Protein AF-A0A9D8S7Y5-F1 (afdb_monomer_lite)

Sequence (156 aa):
MKKFIYFLISLLLICSFSACNSPKDKVLVSLGEYNDYVFYSEGGFQDYTDYAKYYYTSVSIEENEYLKKIQESDFAEIDKHLNDFENWIKIFKDKDDSLELVVKYDFNRNIIDVEDYIYIRSEEHTWDDGFTSLVSYDIYFFDTQTLTLYYFHNNI

Radius of gyration: 20.3 Å; chains: 1; bounding box: 66×36×49 Å

Foldseek 3Di:
DVVVVVVVVVVVVVVVPPDPPPPPDPQCVLFPDFPDKDKFKDDDDFWIKIKMKTAHPDGPPPPRPAWDQDDPVCVVVVCQVVVVNVVVLVVVCVVPCPGPCNVVPDDDPVLDDRRKIKGKDWDWDADPVRDIDTAWMWIWIQRPVRRMTIIITGHD

pLDDT: mean 90.46, std 13.82, range [45.78, 98.75]

Structure (mmCIF, N/CA/C/O backbone):
data_AF-A0A9D8S7Y5-F1
#
_entry.id   AF-A0A9D8S7Y5-F1
#
loop_
_atom_site.group_PDB
_atom_site.id
_atom_site.type_symbol
_atom_site.label_atom_id
_atom_site.label_alt_id
_atom_site.label_comp_id
_atom_site.label_asym_id
_atom_site.label_entity_id
_atom_site.label_seq_id
_atom_site.pdbx_PDB_ins_code
_atom_site.Cartn_x
_atom_site.Cartn_y
_atom_site.Cartn_z
_atom_site.occupancy
_atom_site.B_iso_or_equiv
_atom_site.auth_seq_id
_atom_site.auth_comp_id
_atom_site.auth_asym_id
_atom_site.auth_atom_id
_atom_site.pdbx_PDB_model_num
ATOM 1 N N . MET A 1 1 ? 51.093 -1.300 29.707 1.00 57.22 1 MET A N 1
ATOM 2 C CA . MET A 1 1 ? 50.650 -0.657 28.447 1.00 57.22 1 MET A CA 1
ATOM 3 C C . MET A 1 1 ? 49.822 -1.582 27.557 1.00 57.22 1 MET A C 1
ATOM 5 O O . MET A 1 1 ? 48.654 -1.285 27.376 1.00 57.22 1 MET A O 1
ATOM 9 N N . LYS A 1 2 ? 50.338 -2.728 27.076 1.00 53.62 2 LYS A N 1
ATOM 10 C CA . LYS A 1 2 ? 49.578 -3.646 26.189 1.00 53.62 2 LYS A CA 1
ATOM 11 C C . LYS A 1 2 ? 48.220 -4.107 26.755 1.00 53.62 2 LYS A C 1
ATOM 13 O O . LYS A 1 2 ? 47.225 -4.061 26.051 1.00 53.62 2 LYS A O 1
ATOM 18 N N . LYS A 1 3 ? 48.147 -4.441 28.052 1.00 57.16 3 LYS A N 1
ATOM 19 C CA . LYS A 1 3 ? 46.891 -4.835 28.733 1.00 57.16 3 LYS A CA 1
ATOM 20 C C . LYS A 1 3 ? 45.815 -3.734 28.755 1.00 57.16 3 LYS A C 1
ATOM 22 O O . LYS A 1 3 ? 44.637 -4.051 28.714 1.00 57.16 3 LYS A O 1
ATOM 27 N N . PHE A 1 4 ? 46.222 -2.462 28.772 1.00 63.84 4 PHE A N 1
ATOM 28 C CA . PHE A 1 4 ? 45.305 -1.315 28.752 1.00 63.84 4 PHE A CA 1
ATOM 29 C C . PHE A 1 4 ? 44.742 -1.078 27.342 1.00 63.84 4 PHE A C 1
ATOM 31 O O . PHE A 1 4 ? 43.578 -0.737 27.191 1.00 63.84 4 PHE A O 1
ATOM 38 N N . ILE A 1 5 ? 45.550 -1.348 26.309 1.00 68.12 5 ILE A N 1
ATOM 39 C CA . ILE A 1 5 ? 45.135 -1.292 24.899 1.00 68.12 5 ILE A CA 1
ATOM 40 C C . ILE A 1 5 ? 44.110 -2.393 24.594 1.00 68.12 5 ILE A C 1
ATOM 42 O O . ILE A 1 5 ? 43.086 -2.108 23.986 1.00 68.12 5 ILE A O 1
ATOM 46 N N . TYR A 1 6 ? 44.326 -3.625 25.072 1.00 65.38 6 TYR A N 1
ATOM 47 C CA . TYR A 1 6 ? 43.341 -4.704 24.905 1.00 65.38 6 TYR A CA 1
ATOM 48 C C . TYR A 1 6 ? 42.022 -4.415 25.629 1.00 65.38 6 TYR A C 1
ATOM 50 O O . TYR A 1 6 ? 40.960 -4.713 25.093 1.00 65.38 6 TYR A O 1
ATOM 58 N N . PHE A 1 7 ? 42.079 -3.789 26.808 1.00 69.69 7 PHE A N 1
ATOM 59 C CA . PHE A 1 7 ? 40.882 -3.350 27.523 1.00 69.69 7 PHE A CA 1
ATOM 60 C C . PHE A 1 7 ? 40.122 -2.256 26.753 1.00 69.69 7 PHE A C 1
ATOM 62 O O . PHE A 1 7 ? 38.906 -2.335 26.623 1.00 69.69 7 PHE A O 1
ATOM 69 N N . LEU A 1 8 ? 40.834 -1.286 26.170 1.00 65.62 8 LEU A N 1
ATOM 70 C CA . LEU A 1 8 ? 40.234 -0.212 25.371 1.00 65.62 8 LEU A CA 1
ATOM 71 C C . LEU A 1 8 ? 39.597 -0.734 24.068 1.00 65.62 8 LEU A C 1
ATOM 73 O O . LEU A 1 8 ? 38.494 -0.325 23.723 1.00 65.62 8 LEU A O 1
ATOM 77 N N . ILE A 1 9 ? 40.260 -1.669 23.376 1.00 67.38 9 ILE A N 1
ATOM 78 C CA . ILE A 1 9 ? 39.738 -2.323 22.162 1.00 67.38 9 ILE A CA 1
ATOM 79 C C . ILE A 1 9 ? 38.511 -3.182 22.496 1.00 67.38 9 ILE A C 1
ATOM 81 O O . ILE A 1 9 ? 37.518 -3.142 21.775 1.00 67.38 9 ILE A O 1
ATOM 85 N N . SER A 1 10 ? 38.548 -3.912 23.616 1.00 63.81 10 SER A N 1
ATOM 86 C CA . SER A 1 10 ? 37.402 -4.685 24.103 1.00 63.81 10 SER A CA 1
ATOM 87 C C . SER A 1 10 ? 36.207 -3.790 24.437 1.00 63.81 10 SER A C 1
ATOM 89 O O . SER A 1 10 ? 35.079 -4.170 24.147 1.00 63.81 10 SER A O 1
ATOM 91 N N . LEU A 1 11 ? 36.431 -2.607 25.018 1.00 63.78 11 LEU A N 1
ATOM 92 C CA . LEU A 1 11 ? 35.368 -1.655 25.346 1.00 63.78 11 LEU A CA 1
ATOM 93 C C . LEU A 1 11 ? 34.750 -1.026 24.081 1.00 63.78 11 LEU A C 1
ATOM 95 O O . LEU A 1 11 ? 33.534 -0.889 24.000 1.00 63.78 11 LEU A O 1
ATOM 99 N N . LEU A 1 12 ? 35.568 -0.724 23.065 1.00 59.88 12 LEU A N 1
ATOM 100 C CA . LEU A 1 12 ? 35.117 -0.237 21.750 1.00 59.88 12 LEU A CA 1
ATOM 101 C C . LEU A 1 12 ? 34.264 -1.274 20.995 1.00 59.88 12 LEU A C 1
ATOM 103 O O . LEU A 1 12 ? 33.245 -0.921 20.400 1.00 59.88 12 LEU A O 1
ATOM 107 N N . LEU A 1 13 ? 34.634 -2.557 21.072 1.00 59.72 13 LEU A N 1
ATOM 108 C CA . LEU A 1 13 ? 33.858 -3.667 20.504 1.00 59.72 13 LEU A CA 1
ATOM 109 C C . LEU A 1 13 ? 32.506 -3.855 21.207 1.00 59.72 13 LEU A C 1
ATOM 111 O O . LEU A 1 13 ? 31.516 -4.135 20.542 1.00 59.72 13 LEU A O 1
ATOM 115 N N . ILE A 1 14 ? 32.436 -3.646 22.525 1.00 59.25 14 ILE A N 1
ATOM 116 C CA . ILE A 1 14 ? 31.183 -3.755 23.291 1.00 59.25 14 ILE A CA 1
ATOM 117 C C . ILE A 1 14 ? 30.234 -2.583 22.983 1.00 59.25 14 ILE A C 1
ATOM 119 O O . ILE A 1 14 ? 29.034 -2.801 22.835 1.00 59.25 14 ILE A O 1
ATOM 123 N N . CYS A 1 15 ? 30.746 -1.360 22.794 1.00 54.84 15 CYS A N 1
ATOM 124 C CA . CYS A 1 15 ? 29.918 -0.210 22.399 1.00 54.84 15 CYS A CA 1
ATOM 125 C C . CYS A 1 15 ? 29.329 -0.333 20.982 1.00 54.84 15 CYS A C 1
ATOM 127 O O . CYS A 1 15 ? 28.319 0.307 20.691 1.00 54.84 15 CYS A O 1
ATOM 129 N N . SER A 1 16 ? 29.914 -1.177 20.125 1.00 56.97 16 SER A N 1
ATOM 130 C CA . SER A 1 16 ? 29.428 -1.432 18.759 1.00 56.97 16 SER A CA 1
ATOM 131 C C . SER A 1 16 ? 28.148 -2.284 18.716 1.00 56.97 16 SER A C 1
ATOM 133 O O . SER A 1 16 ? 27.520 -2.376 17.668 1.00 56.97 16 SER A O 1
ATOM 135 N N . PHE A 1 17 ? 27.735 -2.873 19.847 1.00 50.91 17 PHE A N 1
ATOM 136 C CA . PHE A 1 17 ? 26.467 -3.604 19.991 1.00 50.91 17 PHE A CA 1
ATOM 137 C C . PHE A 1 17 ? 25.349 -2.756 20.612 1.00 50.91 17 PHE A C 1
ATOM 139 O O . PHE A 1 17 ? 24.317 -3.294 21.014 1.00 50.91 17 PHE A O 1
ATOM 146 N N . SER A 1 18 ? 25.531 -1.434 20.705 1.00 54.75 18 SER A N 1
ATOM 147 C CA . SER A 1 18 ? 24.444 -0.530 21.080 1.00 54.75 18 SER A CA 1
ATOM 148 C C . SER A 1 18 ? 23.407 -0.555 19.960 1.00 54.75 18 SER A C 1
ATOM 150 O O . SER A 1 18 ? 23.599 0.063 18.918 1.00 54.75 18 SER A O 1
ATOM 152 N N . ALA A 1 19 ? 22.374 -1.366 20.183 1.00 47.94 19 ALA A N 1
ATOM 153 C CA . ALA A 1 19 ? 21.210 -1.609 19.350 1.00 47.94 19 ALA A CA 1
ATOM 154 C C . ALA A 1 19 ? 20.917 -0.478 18.356 1.00 47.94 19 ALA A C 1
ATOM 156 O O . ALA A 1 19 ? 20.573 0.642 18.743 1.00 47.94 19 ALA A O 1
ATOM 157 N N . CYS A 1 20 ? 21.000 -0.809 17.069 1.00 45.78 20 CYS A N 1
ATOM 158 C CA . CYS A 1 20 ? 20.335 -0.053 16.025 1.00 45.78 20 CYS A CA 1
ATOM 159 C C . CYS A 1 20 ? 18.825 -0.227 16.263 1.00 45.78 20 CYS A C 1
ATOM 161 O O . CYS A 1 20 ? 18.210 -1.158 15.753 1.00 45.78 20 CYS A O 1
ATOM 163 N N . ASN A 1 21 ? 18.236 0.592 17.138 1.00 50.66 21 ASN A N 1
ATOM 164 C CA . ASN A 1 21 ? 16.787 0.702 17.216 1.00 50.66 21 ASN A CA 1
ATOM 165 C C . ASN A 1 21 ? 16.363 1.449 15.956 1.00 50.66 21 ASN A C 1
ATOM 167 O O . ASN A 1 21 ? 16.293 2.680 15.964 1.00 50.66 21 ASN A O 1
ATOM 171 N N . SER A 1 22 ? 16.136 0.709 14.868 1.00 57.81 22 SER A N 1
ATOM 172 C CA . SER A 1 22 ? 15.458 1.260 13.702 1.00 57.81 22 SER A CA 1
ATOM 173 C C . SER A 1 22 ? 14.179 1.933 14.200 1.00 57.81 22 SER A C 1
ATOM 175 O O . SER A 1 22 ? 13.454 1.327 15.003 1.00 57.81 22 SER A O 1
ATOM 177 N N . PRO A 1 23 ? 13.929 3.199 13.827 1.00 64.50 23 PRO A N 1
ATOM 178 C CA . PRO A 1 23 ? 12.719 3.879 14.245 1.00 64.50 23 PRO A CA 1
ATOM 179 C C . PRO A 1 23 ? 11.528 3.015 13.848 1.00 64.50 23 PRO A C 1
ATOM 181 O O . PRO A 1 23 ? 11.429 2.575 12.705 1.00 64.50 23 PRO A O 1
ATOM 184 N N . LYS A 1 24 ? 10.661 2.723 14.822 1.00 79.00 24 LYS A N 1
ATOM 185 C CA . LYS A 1 24 ? 9.444 1.967 14.552 1.00 79.00 24 LYS A CA 1
ATOM 186 C C . LYS A 1 24 ? 8.601 2.757 13.560 1.00 79.00 24 LYS A C 1
ATOM 188 O O . LYS A 1 24 ? 8.439 3.970 13.718 1.00 79.00 24 LYS A O 1
ATOM 193 N N . ASP A 1 25 ? 8.078 2.053 12.571 1.00 92.62 25 ASP A N 1
ATOM 194 C CA . ASP A 1 25 ? 7.135 2.598 11.611 1.00 92.62 25 ASP A CA 1
ATOM 195 C C . ASP A 1 25 ? 5.928 3.193 12.346 1.00 92.62 25 ASP A C 1
ATOM 197 O O . ASP A 1 25 ? 5.248 2.509 13.112 1.00 92.62 25 ASP A O 1
ATOM 201 N N . LYS A 1 26 ? 5.692 4.492 12.152 1.00 94.88 26 LYS A N 1
ATOM 202 C CA . LYS A 1 26 ? 4.658 5.227 12.886 1.00 94.88 26 LYS A CA 1
ATOM 203 C C . LYS A 1 26 ? 3.249 4.809 12.474 1.00 94.88 26 LYS A C 1
ATOM 205 O O . LYS A 1 26 ? 2.363 4.826 13.322 1.00 94.88 26 LYS A O 1
ATOM 210 N N . VAL A 1 27 ? 3.061 4.422 11.213 1.00 96.38 27 VAL A N 1
ATOM 211 C CA . VAL A 1 27 ? 1.765 3.991 10.680 1.00 96.38 27 VAL A CA 1
ATOM 212 C C . VAL A 1 27 ? 1.420 2.614 11.235 1.00 96.38 27 VAL A C 1
ATOM 214 O O . VAL A 1 27 ? 0.319 2.409 11.731 1.00 96.38 27 VAL A O 1
ATOM 217 N N . LEU A 1 28 ? 2.384 1.690 11.267 1.00 96.06 28 LEU A N 1
ATOM 218 C CA . LEU A 1 28 ? 2.165 0.389 11.909 1.00 96.06 28 LEU A CA 1
ATOM 219 C C . LEU A 1 28 ? 1.924 0.535 13.416 1.00 96.06 28 LEU A C 1
ATOM 221 O O . LEU A 1 28 ? 1.034 -0.108 13.967 1.00 96.06 28 LEU A O 1
ATOM 225 N N . VAL A 1 29 ? 2.688 1.404 14.089 1.00 94.44 29 VAL A N 1
ATOM 226 C CA . VAL A 1 29 ? 2.526 1.660 15.530 1.00 94.44 29 VAL A CA 1
ATOM 227 C C . VAL A 1 29 ? 1.155 2.255 15.857 1.00 94.44 29 VAL A C 1
ATOM 229 O O . VAL A 1 29 ? 0.606 1.926 16.909 1.00 94.44 29 VAL A O 1
ATOM 232 N N . SER A 1 30 ? 0.578 3.091 14.986 1.00 95.56 30 SER A N 1
ATOM 233 C CA . SER A 1 30 ? -0.732 3.708 15.237 1.00 95.56 30 SER A CA 1
ATOM 234 C C . SER A 1 30 ? -1.897 2.711 15.204 1.00 95.56 30 SER A C 1
ATOM 236 O O . SER A 1 30 ? -2.972 3.021 15.713 1.00 95.56 30 SER A O 1
ATOM 238 N N . LEU A 1 31 ? -1.692 1.510 14.656 1.00 95.31 31 LEU A N 1
ATOM 239 C CA . LEU A 1 31 ? -2.697 0.442 14.587 1.00 95.31 31 LEU A CA 1
ATOM 240 C C . LEU A 1 31 ? -2.639 -0.536 15.767 1.00 95.31 31 LEU A C 1
ATOM 242 O O . LEU A 1 31 ? -3.532 -1.369 15.920 1.00 95.31 31 LEU A O 1
ATOM 246 N N . GLY A 1 32 ? -1.616 -0.428 16.617 1.00 93.69 32 GLY A N 1
ATOM 247 C CA . GLY A 1 32 ? -1.366 -1.372 17.703 1.00 93.69 32 GLY A CA 1
ATOM 248 C C . GLY A 1 32 ? -0.580 -2.609 17.259 1.00 93.69 32 GLY A C 1
ATOM 249 O O . GLY A 1 32 ? 0.114 -2.604 16.243 1.00 93.69 32 GLY A O 1
ATOM 250 N N . GLU A 1 33 ? -0.635 -3.670 18.065 1.00 93.81 33 GLU A N 1
ATOM 251 C CA . GLU A 1 33 ? 0.109 -4.907 17.801 1.00 93.81 33 GLU A CA 1
ATOM 252 C C . GLU A 1 33 ? -0.625 -5.788 16.777 1.00 93.81 33 GLU A C 1
ATOM 254 O O . GLU A 1 33 ? -1.798 -6.121 16.952 1.00 93.81 33 GLU A O 1
ATOM 259 N N . TYR A 1 34 ? 0.083 -6.186 15.718 1.00 96.12 34 TYR A N 1
ATOM 260 C CA . TYR A 1 34 ? -0.355 -7.241 14.803 1.00 96.12 34 TYR A CA 1
ATOM 261 C C . TYR A 1 34 ? -0.004 -8.621 15.375 1.00 96.12 34 TYR A C 1
ATOM 263 O O . TYR A 1 34 ? 0.938 -8.767 16.155 1.00 96.12 34 TYR A O 1
ATOM 271 N N . ASN A 1 35 ? -0.740 -9.651 14.962 1.00 96.19 35 ASN A N 1
ATOM 272 C CA . ASN A 1 35 ? -0.506 -11.027 15.415 1.00 96.19 35 ASN A CA 1
ATOM 273 C C . ASN A 1 35 ? 0.483 -11.781 14.529 1.00 96.19 35 ASN A C 1
ATOM 275 O O . ASN A 1 35 ? 1.169 -12.684 15.003 1.00 96.19 35 ASN A O 1
ATOM 279 N N . ASP A 1 36 ? 0.520 -11.437 13.246 1.00 97.62 36 ASP A N 1
ATOM 280 C CA . ASP A 1 36 ? 1.393 -12.059 12.260 1.00 97.62 36 ASP A CA 1
ATOM 281 C C . ASP A 1 36 ? 1.686 -11.068 11.132 1.00 97.62 36 ASP A C 1
ATOM 283 O O . ASP A 1 36 ? 0.949 -10.094 10.939 1.00 97.62 36 ASP A O 1
ATOM 287 N N . TYR A 1 37 ? 2.756 -11.318 10.387 1.00 97.94 37 TYR A N 1
ATOM 288 C CA . TYR A 1 37 ? 3.074 -10.559 9.189 1.00 97.94 37 TYR A CA 1
ATOM 289 C C . TYR A 1 37 ? 3.872 -11.392 8.188 1.00 97.94 37 TYR A C 1
ATOM 291 O O . TYR A 1 37 ? 4.614 -12.306 8.544 1.00 97.94 37 TYR A O 1
ATOM 299 N N . VAL A 1 38 ? 3.747 -11.030 6.916 1.00 97.94 38 VAL A N 1
ATOM 300 C CA . VAL A 1 38 ? 4.637 -11.494 5.849 1.00 97.94 38 VAL A CA 1
ATOM 301 C C . VAL A 1 38 ? 5.292 -10.293 5.192 1.00 97.94 38 VAL A C 1
ATOM 303 O O . VAL A 1 38 ? 4.672 -9.238 5.088 1.00 97.94 38 VAL A O 1
ATOM 306 N N . PHE A 1 39 ? 6.539 -10.453 4.762 1.00 97.25 39 PHE A N 1
ATOM 307 C CA . PHE A 1 39 ? 7.339 -9.401 4.148 1.00 97.25 39 PHE A CA 1
ATOM 308 C C . PHE A 1 39 ? 8.181 -10.004 3.027 1.00 97.25 39 PHE A C 1
ATOM 310 O O . PHE A 1 39 ? 8.853 -11.015 3.235 1.00 97.25 39 PHE A O 1
ATOM 317 N N . TYR A 1 40 ? 8.145 -9.368 1.863 1.00 97.31 40 TYR A N 1
ATOM 318 C CA . TYR A 1 40 ? 8.894 -9.744 0.674 1.00 97.31 40 TYR A CA 1
ATOM 319 C C . TYR A 1 40 ? 9.544 -8.494 0.090 1.00 97.31 40 TYR A C 1
ATOM 321 O O . TYR A 1 40 ? 8.909 -7.444 0.035 1.00 97.31 40 TYR A O 1
ATOM 329 N N . SER A 1 41 ? 10.791 -8.618 -0.352 1.00 95.94 41 SER A N 1
ATOM 330 C CA . SER A 1 41 ? 11.590 -7.503 -0.855 1.00 95.94 41 SER A CA 1
ATOM 331 C C . SER A 1 41 ? 12.368 -7.934 -2.088 1.00 95.94 41 SER A C 1
ATOM 333 O O . SER A 1 41 ? 12.806 -9.084 -2.169 1.00 95.94 41 SER A O 1
ATOM 335 N N . GLU A 1 42 ? 12.538 -7.014 -3.029 1.00 96.00 42 GLU A N 1
ATOM 336 C CA . GLU A 1 42 ? 13.443 -7.140 -4.167 1.00 96.00 42 GLU A CA 1
ATOM 337 C C . GLU A 1 42 ? 14.292 -5.868 -4.274 1.00 96.00 42 GLU A C 1
ATOM 339 O O . GLU A 1 42 ? 13.757 -4.763 -4.230 1.00 96.00 42 GLU A O 1
ATOM 344 N N . GLY A 1 43 ? 15.614 -6.014 -4.420 1.00 89.38 43 GLY A N 1
ATOM 345 C CA . GLY A 1 43 ? 16.555 -4.888 -4.489 1.00 89.38 43 GLY A CA 1
ATOM 346 C C . GLY A 1 43 ? 17.572 -4.839 -3.342 1.00 89.38 43 GLY A C 1
ATOM 347 O O . GLY A 1 43 ? 18.013 -5.873 -2.834 1.00 89.38 43 GLY A O 1
ATOM 348 N N . GLY A 1 44 ? 18.033 -3.636 -2.979 1.00 82.88 44 GLY A N 1
ATOM 349 C CA . GLY A 1 44 ? 19.135 -3.442 -2.032 1.00 82.88 44 GLY A CA 1
ATOM 350 C C . GLY A 1 44 ? 19.157 -2.088 -1.312 1.00 82.88 44 GLY A C 1
ATOM 351 O O . GLY A 1 44 ? 18.150 -1.422 -1.147 1.00 82.88 44 GLY A O 1
ATOM 352 N N . PHE A 1 45 ? 20.340 -1.681 -0.838 1.00 68.62 45 PHE A N 1
ATOM 353 C CA . PHE A 1 45 ? 20.528 -0.566 0.112 1.00 68.62 45 PHE A CA 1
ATOM 354 C C . PHE A 1 45 ? 20.063 0.823 -0.381 1.00 68.62 45 PHE A C 1
ATOM 356 O O . PHE A 1 45 ? 19.965 1.741 0.429 1.00 68.62 45 PHE A O 1
ATOM 363 N N . GLN A 1 46 ? 19.840 0.995 -1.688 1.00 81.50 46 GLN A N 1
ATOM 364 C CA . GLN A 1 46 ? 19.364 2.248 -2.283 1.00 81.50 46 GLN A CA 1
ATOM 365 C C . GLN A 1 46 ? 18.052 2.017 -3.017 1.00 81.50 46 GLN A C 1
ATOM 367 O O . GLN A 1 46 ? 17.054 2.591 -2.604 1.00 81.50 46 GLN A O 1
ATOM 372 N N . ASP A 1 47 ? 18.038 1.116 -3.997 1.00 90.38 47 ASP A N 1
ATOM 373 C CA . ASP A 1 47 ? 16.843 0.880 -4.806 1.00 90.38 47 ASP A CA 1
ATOM 374 C C . ASP A 1 47 ? 16.215 -0.450 -4.399 1.00 90.38 47 ASP A C 1
ATOM 376 O O . ASP A 1 47 ? 16.867 -1.501 -4.485 1.00 90.38 47 ASP A O 1
ATOM 380 N N . TYR A 1 48 ? 14.983 -0.402 -3.901 1.00 94.19 48 TYR A N 1
ATOM 381 C CA . TYR A 1 48 ? 14.263 -1.582 -3.442 1.00 94.19 48 TYR A CA 1
ATOM 382 C C . TYR A 1 48 ? 12.749 -1.398 -3.496 1.00 94.19 48 TYR A C 1
ATOM 384 O O . TYR A 1 48 ? 12.211 -0.292 -3.415 1.00 94.19 48 TYR A O 1
ATOM 392 N N . THR A 1 49 ? 12.071 -2.531 -3.624 1.00 96.88 49 THR A N 1
ATOM 393 C CA . THR A 1 49 ? 10.620 -2.643 -3.667 1.00 96.88 49 THR A CA 1
ATOM 394 C C . THR A 1 49 ? 10.190 -3.648 -2.609 1.00 96.88 49 THR A C 1
ATOM 396 O O . THR A 1 49 ? 10.640 -4.796 -2.639 1.00 96.88 49 THR A O 1
ATOM 399 N N . ASP A 1 50 ? 9.287 -3.245 -1.716 1.00 97.38 50 ASP A N 1
ATOM 400 C CA . ASP A 1 50 ? 8.768 -4.119 -0.661 1.00 97.38 50 ASP A CA 1
ATOM 401 C C . ASP A 1 50 ? 7.264 -4.334 -0.797 1.00 97.38 50 ASP A C 1
ATOM 403 O O . ASP A 1 50 ? 6.504 -3.428 -1.143 1.00 97.38 50 ASP A O 1
ATOM 407 N N . TYR A 1 51 ? 6.831 -5.541 -0.447 1.00 98.44 51 TYR A N 1
ATOM 408 C CA . TYR A 1 51 ? 5.435 -5.895 -0.236 1.00 98.44 51 TYR A CA 1
ATOM 409 C C . TYR A 1 51 ? 5.297 -6.619 1.096 1.00 98.44 51 TYR A C 1
ATOM 411 O O . TYR A 1 51 ? 5.965 -7.628 1.343 1.00 98.44 51 TYR A O 1
ATOM 419 N N . ALA A 1 52 ? 4.400 -6.141 1.949 1.00 98.44 52 ALA A N 1
ATOM 420 C CA . ALA A 1 52 ? 4.115 -6.794 3.215 1.00 98.44 52 ALA A CA 1
ATOM 421 C C . ALA A 1 52 ? 2.623 -6.825 3.524 1.00 98.44 52 ALA A C 1
ATOM 423 O O . ALA A 1 52 ? 1.844 -6.006 3.039 1.00 98.44 52 ALA A O 1
ATOM 424 N N . LYS A 1 53 ? 2.238 -7.788 4.360 1.00 98.62 53 LYS A N 1
ATOM 425 C CA . LYS A 1 53 ? 0.896 -7.884 4.935 1.00 98.62 53 LYS A CA 1
ATOM 426 C C . LYS A 1 53 ? 1.014 -8.054 6.436 1.00 98.62 53 LYS A C 1
ATOM 428 O O . LYS A 1 53 ? 1.763 -8.919 6.881 1.00 98.62 53 LYS A O 1
ATOM 433 N N . TYR A 1 54 ? 0.256 -7.274 7.191 1.00 98.50 54 TYR A N 1
ATOM 434 C CA . TYR A 1 54 ? 0.182 -7.33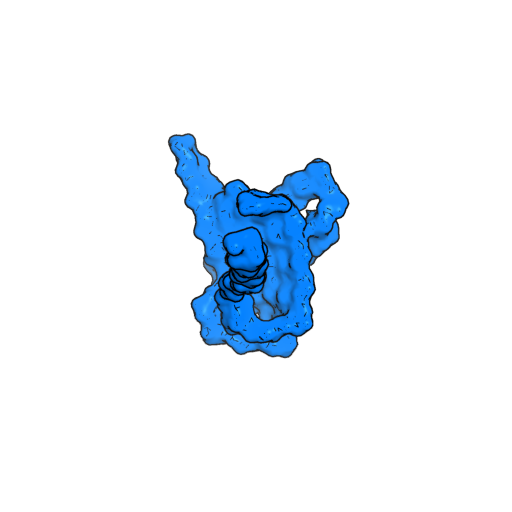3 8.648 1.00 98.50 54 TYR A CA 1
ATOM 435 C C . TYR A 1 54 ? -1.241 -7.693 9.057 1.00 98.50 54 TYR A C 1
ATOM 437 O O . TYR A 1 54 ? -2.189 -7.027 8.643 1.00 98.50 54 TYR A O 1
ATOM 445 N N . TYR A 1 55 ? -1.390 -8.740 9.866 1.00 98.44 55 TYR A N 1
ATOM 446 C CA . TYR A 1 55 ? -2.691 -9.303 10.223 1.00 98.44 55 TYR A CA 1
ATOM 447 C C . TYR A 1 55 ? -3.064 -8.955 11.662 1.00 98.44 55 TYR A C 1
ATOM 449 O O . TYR A 1 55 ? -2.344 -9.287 12.612 1.00 98.44 55 TYR A O 1
ATOM 457 N N . TYR A 1 56 ? -4.225 -8.332 11.838 1.00 97.75 56 TYR A N 1
ATOM 458 C CA . TYR A 1 56 ? -4.717 -7.876 13.132 1.00 97.75 56 TYR A CA 1
ATOM 459 C C . TYR A 1 56 ? -5.958 -8.664 13.561 1.00 97.75 56 TYR A C 1
ATOM 461 O O . TYR A 1 56 ? -6.713 -9.187 12.752 1.00 97.75 56 TYR A O 1
ATOM 469 N N . THR A 1 57 ? -6.184 -8.748 14.871 1.00 95.81 57 THR A N 1
ATOM 470 C CA . THR A 1 57 ? -7.423 -9.314 15.445 1.00 95.81 57 THR A CA 1
ATOM 471 C C . THR A 1 57 ? -8.416 -8.242 15.871 1.00 95.81 57 THR A C 1
ATOM 473 O O . THR A 1 57 ? -9.589 -8.539 16.071 1.00 95.81 57 THR A O 1
ATOM 476 N N . SER A 1 58 ? -7.941 -7.014 16.081 1.00 94.12 58 SER A N 1
ATOM 477 C CA . SER A 1 58 ? -8.741 -5.865 16.495 1.00 94.12 58 SER A CA 1
ATOM 478 C C . SER A 1 58 ? -7.941 -4.592 16.247 1.00 94.12 58 SER A C 1
ATOM 480 O O . SER A 1 58 ? -6.788 -4.517 16.663 1.00 94.12 58 SER A O 1
ATOM 482 N N . VAL A 1 59 ? -8.563 -3.586 15.632 1.00 94.31 59 VAL A N 1
ATOM 483 C CA . VAL A 1 59 ? -7.962 -2.272 15.361 1.00 94.31 59 VAL A CA 1
ATOM 484 C C . VAL A 1 59 ? -9.008 -1.190 15.615 1.00 94.31 59 VAL A C 1
ATOM 486 O O . VAL A 1 59 ? -10.158 -1.331 15.209 1.00 94.31 59 VAL A O 1
ATOM 489 N N . SER A 1 60 ? -8.610 -0.100 16.272 1.00 92.31 60 SER A N 1
ATOM 490 C CA . SER A 1 60 ? -9.440 1.102 16.425 1.00 92.31 60 SER A CA 1
ATOM 491 C C . SER A 1 60 ? -9.028 2.143 15.382 1.00 92.31 60 SER A C 1
ATOM 493 O O . SER A 1 60 ? -8.220 3.023 15.670 1.00 92.31 60 SER A O 1
ATOM 495 N N . ILE A 1 61 ? -9.535 2.003 14.155 1.00 94.88 61 ILE A N 1
ATOM 496 C CA . ILE A 1 61 ? -9.072 2.780 12.992 1.00 94.88 61 ILE A CA 1
ATOM 497 C C . ILE A 1 61 ? -9.745 4.157 12.848 1.00 94.88 61 ILE A C 1
ATOM 499 O O . ILE A 1 61 ? -9.150 5.065 12.277 1.00 94.88 61 ILE A O 1
ATOM 503 N N . GLU A 1 62 ? -10.952 4.347 13.390 1.00 91.12 62 GLU A N 1
ATOM 504 C CA . GLU A 1 62 ? -11.774 5.550 13.149 1.00 91.12 62 GLU A CA 1
ATOM 505 C C . GLU A 1 62 ? -11.076 6.875 13.505 1.00 91.12 62 GLU A C 1
ATOM 507 O O . GLU A 1 62 ? -11.306 7.886 12.843 1.00 91.12 62 GLU A O 1
ATOM 512 N N . GLU A 1 63 ? -10.195 6.860 14.509 1.00 85.12 63 GLU A N 1
ATOM 513 C CA . GLU A 1 63 ? -9.442 8.026 14.995 1.00 85.12 63 GLU A CA 1
ATOM 514 C C . GLU A 1 63 ? -7.936 7.950 14.661 1.00 85.12 63 GLU A C 1
ATOM 516 O O . GLU A 1 63 ? -7.116 8.587 15.325 1.00 85.12 63 GLU A O 1
ATOM 521 N N . ASN A 1 64 ? -7.536 7.153 13.661 1.00 95.56 64 ASN A N 1
ATOM 522 C CA . ASN A 1 64 ? -6.123 6.997 13.311 1.00 95.56 64 ASN A CA 1
ATOM 523 C C . ASN A 1 64 ? -5.506 8.314 12.804 1.00 95.56 64 ASN A C 1
ATOM 525 O O . ASN A 1 64 ? -6.085 9.022 11.982 1.00 95.56 64 ASN A O 1
ATOM 529 N N . GLU A 1 65 ? -4.299 8.638 13.276 1.00 95.56 65 GLU A N 1
ATOM 530 C CA . GLU A 1 65 ? -3.636 9.906 12.944 1.00 95.56 65 GLU A CA 1
ATOM 531 C C . GLU A 1 65 ? -3.008 9.940 11.537 1.00 95.56 65 GLU A C 1
ATOM 533 O O . GLU A 1 65 ? -2.761 11.025 11.005 1.00 95.56 65 GLU A O 1
ATOM 538 N N . TYR A 1 66 ? -2.752 8.775 10.929 1.00 97.00 66 TYR A N 1
ATOM 539 C CA . TYR A 1 66 ? -2.102 8.663 9.618 1.00 97.00 66 TYR A CA 1
ATOM 540 C C . TYR A 1 66 ? -3.063 8.173 8.543 1.00 97.00 66 TYR A C 1
ATOM 542 O O . TYR A 1 66 ? -3.191 8.811 7.496 1.00 97.00 66 TYR A O 1
ATOM 550 N N . LEU A 1 67 ? -3.718 7.040 8.796 1.00 98.00 67 LEU A N 1
ATOM 551 C CA . LEU A 1 67 ? -4.602 6.414 7.827 1.00 98.00 67 LEU A CA 1
ATOM 552 C C . LEU A 1 67 ? -5.944 7.139 7.783 1.00 98.00 67 LEU A C 1
ATOM 554 O O . LEU A 1 67 ? -6.587 7.354 8.809 1.00 98.00 67 LEU A O 1
ATOM 558 N N . LYS A 1 68 ? -6.381 7.491 6.577 1.00 97.50 68 LYS A N 1
ATOM 559 C CA . LYS A 1 68 ? -7.643 8.191 6.339 1.00 97.50 68 LYS A CA 1
ATOM 560 C C . LYS A 1 68 ? -8.602 7.289 5.593 1.00 97.50 68 LYS A C 1
ATOM 562 O O . LYS A 1 68 ? -8.181 6.551 4.710 1.00 97.50 68 LYS A O 1
ATOM 567 N N . LYS A 1 69 ? -9.886 7.392 5.930 1.00 98.06 69 LYS A N 1
ATOM 568 C CA . LYS A 1 69 ? -10.943 6.656 5.239 1.00 98.06 69 LYS A CA 1
ATOM 569 C C . LYS A 1 69 ? -10.973 7.041 3.759 1.00 98.06 69 LYS A C 1
ATOM 571 O O . LYS A 1 69 ? -11.037 8.239 3.458 1.00 98.06 69 LYS A O 1
ATOM 576 N N . ILE A 1 70 ? -10.939 6.050 2.874 1.00 98.38 70 ILE A N 1
ATOM 577 C CA . ILE A 1 70 ? -10.901 6.248 1.423 1.00 98.38 70 ILE A CA 1
ATOM 578 C C . ILE A 1 70 ? -12.148 7.002 0.963 1.00 98.38 70 ILE A C 1
ATOM 580 O O . ILE A 1 70 ? -13.272 6.716 1.375 1.00 98.38 70 ILE A O 1
ATOM 584 N N . GLN A 1 71 ? -11.939 7.991 0.102 1.00 98.12 71 GLN A N 1
ATOM 585 C CA . GLN A 1 71 ? -12.991 8.699 -0.612 1.00 98.12 71 GLN A CA 1
ATOM 586 C C . GLN A 1 71 ? -12.938 8.354 -2.103 1.00 98.12 71 GLN A C 1
ATOM 588 O O . GLN A 1 71 ? -11.886 8.039 -2.651 1.00 98.12 71 GLN A O 1
ATOM 593 N N . GLU A 1 72 ? -14.063 8.518 -2.801 1.00 97.88 72 GLU A N 1
ATOM 594 C CA . GLU A 1 72 ? -14.149 8.338 -4.262 1.00 97.88 72 GLU A CA 1
ATOM 595 C C . GLU A 1 72 ? -13.103 9.169 -5.036 1.00 97.88 72 GLU A C 1
ATOM 597 O O . GLU A 1 72 ? -12.627 8.773 -6.098 1.00 97.88 72 GLU A O 1
ATOM 602 N N . SER A 1 73 ? -12.710 10.330 -4.498 1.00 97.31 73 SER A N 1
ATOM 603 C CA . SER A 1 73 ? -11.673 11.188 -5.083 1.00 97.31 73 SER A CA 1
ATOM 604 C C . SER A 1 73 ? -10.264 10.600 -5.024 1.00 97.31 73 SER A C 1
ATOM 606 O O . SER A 1 73 ? -9.400 11.057 -5.770 1.00 97.31 73 SER A O 1
ATOM 608 N N . ASP A 1 74 ? -10.022 9.624 -4.151 1.00 97.69 74 ASP A N 1
ATOM 609 C CA . ASP A 1 74 ? -8.684 9.103 -3.872 1.00 97.69 74 ASP A CA 1
ATOM 610 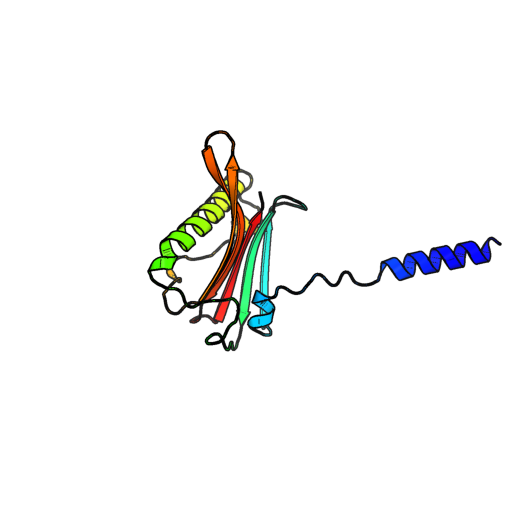C C . ASP A 1 74 ? -8.292 7.987 -4.849 1.00 97.69 74 ASP A C 1
ATOM 612 O O . ASP A 1 74 ? -7.104 7.786 -5.099 1.00 97.69 74 ASP A O 1
ATOM 616 N N . PHE A 1 75 ? -9.266 7.307 -5.471 1.00 97.69 75 PHE A N 1
ATOM 617 C CA . PHE A 1 75 ? -9.021 6.162 -6.360 1.00 97.69 75 PHE A CA 1
ATOM 618 C C . PHE A 1 75 ? -8.043 6.465 -7.494 1.00 97.69 75 PHE A C 1
ATOM 620 O O . PHE A 1 75 ? -7.209 5.625 -7.812 1.00 97.69 75 PHE A O 1
ATOM 627 N N . ALA A 1 76 ? -8.082 7.670 -8.071 1.00 97.94 76 ALA A N 1
ATOM 628 C CA . ALA A 1 76 ? -7.148 8.043 -9.132 1.00 97.94 76 ALA A CA 1
ATOM 629 C C . ALA A 1 76 ? -5.683 8.035 -8.655 1.00 97.94 76 ALA A C 1
ATOM 631 O O . ALA A 1 76 ? -4.795 7.605 -9.392 1.00 97.94 76 ALA A O 1
ATOM 632 N N . GLU A 1 77 ? -5.429 8.484 -7.423 1.00 97.19 77 GLU A N 1
ATOM 633 C CA . GLU A 1 77 ? -4.089 8.494 -6.833 1.00 97.19 77 GLU A CA 1
ATOM 634 C C . GLU A 1 77 ? -3.667 7.088 -6.389 1.00 97.19 77 GLU A C 1
ATOM 636 O O . GLU A 1 77 ? -2.524 6.687 -6.615 1.00 97.19 77 GLU A O 1
ATOM 641 N N . ILE A 1 78 ? -4.597 6.310 -5.828 1.00 98.00 78 ILE A N 1
ATOM 642 C CA . ILE A 1 78 ? -4.384 4.901 -5.465 1.00 98.00 78 ILE A CA 1
ATOM 643 C C . ILE A 1 78 ? -3.982 4.092 -6.698 1.00 98.00 78 ILE A C 1
ATOM 645 O O . ILE A 1 78 ? -2.948 3.423 -6.700 1.00 98.00 78 ILE A O 1
ATOM 649 N N . ASP A 1 79 ? -4.767 4.197 -7.770 1.00 98.06 79 ASP A N 1
ATOM 650 C CA . ASP A 1 79 ? -4.524 3.467 -9.007 1.00 98.06 79 ASP A CA 1
ATOM 651 C C . ASP A 1 79 ? -3.192 3.850 -9.631 1.00 98.06 79 ASP A C 1
ATOM 653 O O . ASP A 1 79 ? -2.474 2.971 -10.100 1.00 98.06 79 ASP A O 1
ATOM 657 N N .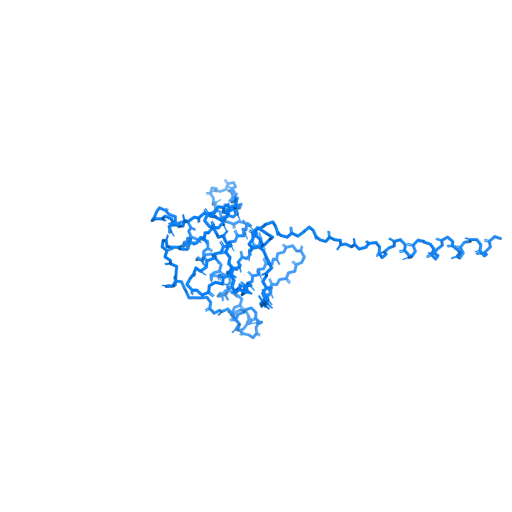 LYS A 1 80 ? -2.827 5.136 -9.620 1.00 97.25 80 LYS A N 1
ATOM 658 C CA . LYS A 1 80 ? -1.527 5.604 -10.108 1.00 97.25 80 LYS A CA 1
ATOM 659 C C . LYS A 1 80 ? -0.368 4.898 -9.398 1.00 97.25 80 LYS A C 1
ATOM 661 O O . LYS A 1 80 ? 0.510 4.372 -10.077 1.00 97.25 80 LYS A O 1
ATOM 666 N N . HIS A 1 81 ? -0.381 4.847 -8.067 1.00 97.94 81 HIS A N 1
ATOM 667 C CA . HIS A 1 81 ? 0.707 4.240 -7.295 1.00 97.94 81 HIS A CA 1
ATOM 668 C C . HIS A 1 81 ? 0.739 2.715 -7.418 1.00 97.94 81 HIS A C 1
ATOM 670 O O . HIS A 1 81 ? 1.804 2.130 -7.604 1.00 97.94 81 HIS A O 1
ATOM 676 N N . LEU A 1 82 ? -0.422 2.057 -7.367 1.00 98.12 82 LEU A N 1
ATOM 677 C CA . LEU A 1 82 ? -0.488 0.609 -7.553 1.00 98.12 82 LEU A CA 1
ATOM 678 C C . LEU A 1 82 ? -0.101 0.206 -8.982 1.00 98.12 82 LEU A C 1
ATOM 680 O O . LEU A 1 82 ? 0.532 -0.830 -9.166 1.00 98.12 82 LEU A O 1
ATOM 684 N N . ASN A 1 83 ? -0.434 1.019 -9.995 1.00 97.88 83 ASN A N 1
ATOM 685 C CA . ASN A 1 83 ? -0.026 0.767 -11.380 1.00 97.88 83 ASN A CA 1
ATOM 686 C C . ASN A 1 83 ? 1.494 0.821 -11.518 1.00 97.88 83 ASN A C 1
ATOM 688 O O . ASN A 1 83 ? 2.066 -0.027 -12.199 1.00 97.88 83 ASN A O 1
ATOM 692 N N . ASP A 1 84 ? 2.143 1.798 -10.882 1.00 97.44 84 ASP A N 1
ATOM 693 C CA . ASP A 1 84 ? 3.602 1.870 -10.853 1.00 97.44 84 ASP A CA 1
ATOM 694 C C . ASP A 1 84 ? 4.201 0.640 -10.156 1.00 97.44 84 ASP A C 1
ATOM 696 O O . ASP A 1 84 ? 5.014 -0.071 -10.747 1.00 97.44 84 ASP A O 1
ATOM 700 N N . PHE A 1 85 ? 3.702 0.300 -8.965 1.00 97.75 85 PHE A N 1
ATOM 701 C CA . PHE A 1 85 ? 4.173 -0.858 -8.205 1.00 97.75 85 PHE A CA 1
ATOM 702 C C . PHE A 1 85 ? 4.047 -2.167 -9.000 1.00 97.75 85 PHE A C 1
ATOM 704 O O . PHE A 1 85 ? 5.003 -2.930 -9.131 1.00 97.75 85 PHE A O 1
ATOM 711 N N . GLU A 1 86 ? 2.879 -2.430 -9.587 1.00 97.75 86 GLU A N 1
ATOM 712 C CA . GLU A 1 86 ? 2.632 -3.637 -10.381 1.00 97.75 86 GLU A CA 1
ATOM 713 C C . GLU A 1 86 ? 3.449 -3.664 -11.682 1.00 97.75 86 GLU A C 1
ATOM 715 O O . GLU A 1 86 ? 3.836 -4.744 -12.144 1.00 97.75 86 GLU A O 1
ATOM 720 N N . ASN A 1 87 ? 3.774 -2.502 -12.260 1.00 97.12 87 ASN A N 1
ATOM 721 C CA . ASN A 1 87 ? 4.720 -2.428 -13.371 1.00 97.12 87 ASN A CA 1
ATOM 722 C C . ASN A 1 87 ? 6.120 -2.877 -12.937 1.00 97.12 87 ASN A C 1
ATOM 724 O O . ASN A 1 87 ? 6.772 -3.601 -13.692 1.00 97.12 87 ASN A O 1
ATOM 728 N N . TRP A 1 88 ? 6.564 -2.535 -11.726 1.00 96.31 88 TRP A N 1
ATOM 729 C CA . TRP A 1 88 ? 7.823 -3.044 -11.177 1.00 96.31 88 TRP A CA 1
ATOM 730 C C . TRP A 1 88 ? 7.791 -4.543 -10.922 1.00 96.31 88 TRP A C 1
ATOM 732 O O . TRP A 1 88 ? 8.702 -5.242 -11.365 1.00 96.31 88 TRP A O 1
ATOM 742 N N . ILE A 1 89 ? 6.704 -5.073 -10.352 1.00 97.56 89 ILE A N 1
ATOM 743 C CA . ILE A 1 89 ? 6.506 -6.527 -10.230 1.00 97.56 89 ILE A CA 1
ATOM 744 C C . ILE A 1 89 ? 6.616 -7.213 -11.597 1.00 97.56 89 ILE A C 1
ATOM 746 O O . ILE A 1 89 ? 7.269 -8.251 -11.725 1.00 97.56 89 ILE A O 1
ATOM 750 N N . LYS A 1 90 ? 6.031 -6.625 -12.646 1.00 97.94 90 LYS A N 1
ATOM 751 C CA . LYS A 1 90 ? 6.149 -7.141 -14.013 1.00 97.94 90 LYS A CA 1
ATOM 752 C C . LYS A 1 90 ? 7.588 -7.079 -14.535 1.00 97.94 90 LYS A C 1
ATOM 754 O O . LYS A 1 90 ? 8.054 -8.063 -15.100 1.00 97.94 90 LYS A O 1
ATOM 759 N N . ILE A 1 91 ? 8.297 -5.968 -14.333 1.00 96.19 91 ILE A N 1
ATOM 760 C CA . ILE A 1 91 ? 9.708 -5.824 -14.726 1.00 96.19 91 ILE A CA 1
ATOM 761 C C . ILE A 1 91 ? 10.575 -6.876 -14.026 1.00 96.19 91 ILE A C 1
ATOM 763 O O . ILE A 1 91 ? 11.442 -7.472 -14.664 1.00 96.19 91 ILE A O 1
ATOM 767 N N . PHE A 1 92 ? 10.353 -7.120 -12.734 1.00 96.25 92 PHE A N 1
ATOM 768 C CA . PHE A 1 92 ? 11.060 -8.155 -11.985 1.00 96.25 92 PHE A CA 1
ATOM 769 C C . PHE A 1 92 ? 10.738 -9.542 -12.520 1.00 96.25 92 PHE A C 1
ATOM 771 O O . PHE A 1 92 ? 11.659 -10.296 -12.806 1.00 96.25 92 PHE A O 1
ATOM 778 N N . LYS A 1 93 ? 9.463 -9.838 -12.779 1.00 97.00 93 LYS A N 1
ATOM 779 C CA . LYS A 1 93 ? 9.038 -11.105 -13.379 1.00 97.00 93 LYS A CA 1
ATOM 780 C C . LYS A 1 93 ? 9.670 -11.366 -14.747 1.00 97.00 93 LYS A C 1
ATOM 782 O O . LYS A 1 93 ? 10.055 -12.493 -15.032 1.00 97.00 93 LYS A O 1
ATOM 787 N N . ASP A 1 94 ? 9.775 -10.339 -15.590 1.00 97.69 94 ASP A N 1
ATOM 788 C CA . ASP A 1 94 ? 10.398 -10.452 -16.913 1.00 97.69 94 ASP A CA 1
ATOM 789 C C . ASP A 1 94 ? 11.920 -10.696 -16.813 1.00 97.69 94 ASP A C 1
ATOM 791 O O . ASP A 1 94 ? 12.515 -11.266 -17.731 1.00 97.69 94 ASP A O 1
ATOM 795 N N . LYS A 1 95 ? 12.559 -10.278 -15.708 1.00 95.62 95 LYS A N 1
ATOM 796 C CA . LYS A 1 95 ? 13.980 -10.532 -15.415 1.00 95.62 95 LYS A CA 1
ATOM 797 C C . LYS A 1 95 ? 14.207 -11.913 -14.791 1.00 95.62 95 LYS A C 1
ATOM 799 O O . LYS A 1 95 ? 15.111 -12.624 -15.227 1.00 95.62 95 LYS A O 1
ATOM 804 N N . ASP A 1 96 ? 13.424 -12.255 -13.775 1.00 96.88 96 ASP A N 1
ATOM 805 C CA . ASP A 1 96 ? 13.463 -13.510 -13.029 1.00 96.88 96 ASP A CA 1
ATOM 806 C C . ASP A 1 96 ? 12.087 -13.755 -12.377 1.00 96.88 96 ASP A C 1
ATOM 808 O O . ASP A 1 96 ? 11.666 -13.062 -11.450 1.00 96.88 96 ASP A O 1
ATOM 812 N N . ASP A 1 97 ? 11.356 -14.751 -12.875 1.00 96.38 97 ASP A N 1
ATOM 813 C CA . ASP A 1 97 ? 10.016 -15.089 -12.389 1.00 96.38 97 ASP A CA 1
ATOM 814 C C . ASP A 1 97 ? 10.025 -15.919 -11.096 1.00 96.38 97 ASP A C 1
ATOM 816 O O . ASP A 1 97 ? 8.961 -16.193 -10.536 1.00 96.38 97 ASP A O 1
ATOM 820 N N . SER A 1 98 ? 11.212 -16.295 -10.609 1.00 97.12 98 SER A N 1
ATOM 821 C CA . SER A 1 98 ? 11.406 -17.054 -9.374 1.00 97.12 98 SER A CA 1
ATOM 822 C C . SER A 1 98 ? 11.661 -16.179 -8.145 1.00 97.12 98 SER A C 1
ATOM 824 O O . SER A 1 98 ? 11.698 -16.706 -7.029 1.00 97.12 98 SER A O 1
ATOM 826 N N . LEU A 1 99 ? 11.789 -14.858 -8.330 1.00 96.38 99 LEU A N 1
ATOM 827 C CA . LEU A 1 99 ? 11.959 -13.897 -7.240 1.00 96.38 99 LEU A CA 1
ATOM 828 C C . LEU A 1 99 ? 10.814 -14.016 -6.235 1.00 96.38 99 LEU A C 1
ATOM 830 O O . LEU A 1 99 ? 9.639 -14.075 -6.605 1.00 96.38 99 LEU A O 1
ATOM 834 N N . GLU A 1 100 ? 11.152 -14.033 -4.946 1.00 97.06 100 GLU A N 1
ATOM 835 C CA . GLU A 1 100 ? 10.169 -14.299 -3.897 1.00 97.06 100 GLU A CA 1
ATOM 836 C C . GLU A 1 100 ? 9.044 -13.260 -3.905 1.00 97.06 100 GLU A C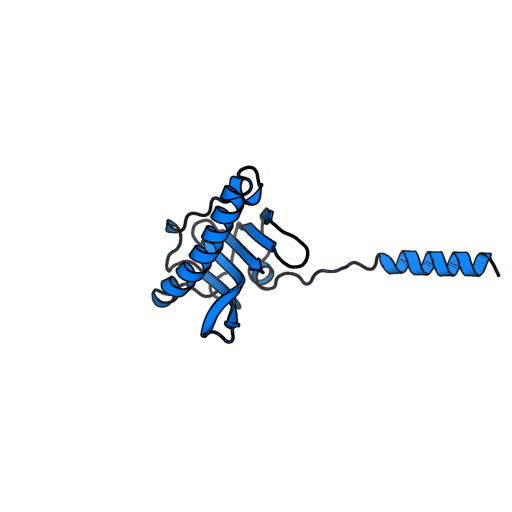 1
ATOM 838 O O . GLU A 1 100 ? 7.876 -13.642 -3.876 1.00 97.06 100 GLU A O 1
ATOM 843 N N . LEU A 1 101 ? 9.380 -11.972 -4.048 1.00 97.00 101 LEU A N 1
ATOM 844 C CA . LEU A 1 101 ? 8.399 -10.897 -4.196 1.00 97.00 101 LEU A CA 1
ATOM 845 C C . LEU A 1 101 ? 7.429 -11.167 -5.358 1.00 97.00 101 LEU A C 1
ATOM 847 O O . LEU A 1 101 ? 6.221 -11.087 -5.171 1.00 97.00 101 LEU A O 1
ATOM 851 N N . VAL A 1 102 ? 7.933 -11.556 -6.533 1.00 97.75 102 VAL A N 1
ATOM 852 C CA . VAL A 1 102 ? 7.112 -11.849 -7.723 1.00 97.75 102 VAL A CA 1
ATOM 853 C C . VAL A 1 102 ? 6.193 -13.048 -7.492 1.00 97.75 102 VAL A C 1
ATOM 855 O O . VAL A 1 102 ? 5.018 -13.010 -7.852 1.00 97.75 102 VAL A O 1
ATOM 858 N N . VAL A 1 103 ? 6.717 -14.118 -6.890 1.00 98.12 103 VAL A N 1
ATOM 859 C CA . VAL A 1 103 ? 5.969 -15.358 -6.634 1.00 98.12 103 VAL A CA 1
ATOM 860 C C . VAL A 1 103 ? 4.912 -15.169 -5.542 1.00 98.12 103 VAL A C 1
ATOM 862 O O . VAL A 1 103 ? 3.887 -15.854 -5.553 1.00 98.12 103 VAL A O 1
ATOM 865 N N . LYS A 1 104 ? 5.169 -14.288 -4.571 1.00 98.12 104 LYS A N 1
ATOM 866 C CA . LYS A 1 104 ? 4.333 -14.095 -3.379 1.00 98.12 104 LYS A CA 1
ATOM 867 C C . LYS A 1 104 ? 3.418 -12.878 -3.445 1.00 98.12 104 LYS A C 1
ATOM 869 O O . LYS A 1 104 ? 2.510 -12.788 -2.621 1.00 98.12 104 LYS A O 1
ATOM 874 N N . TYR A 1 105 ? 3.625 -11.974 -4.398 1.00 98.25 105 TYR A N 1
ATOM 875 C CA . TYR A 1 105 ? 2.728 -10.852 -4.633 1.00 98.25 105 TYR A CA 1
ATOM 876 C C . TYR A 1 105 ? 1.341 -11.352 -5.053 1.00 98.25 105 TYR A C 1
ATOM 878 O O . TYR A 1 105 ? 1.168 -11.961 -6.109 1.00 98.25 105 TYR A O 1
ATOM 886 N N . ASP A 1 106 ? 0.353 -11.109 -4.196 1.00 97.75 106 ASP A N 1
ATOM 887 C CA . ASP A 1 106 ? -0.999 -11.662 -4.309 1.00 97.75 106 ASP A CA 1
ATOM 888 C C . ASP A 1 106 ? -2.105 -10.627 -4.061 1.00 97.75 106 ASP A C 1
ATOM 890 O O . ASP A 1 106 ? -3.264 -10.994 -3.861 1.00 97.75 106 ASP A O 1
ATOM 894 N N . PHE A 1 107 ? -1.761 -9.337 -4.063 1.00 98.38 107 PHE A N 1
ATOM 895 C CA . PHE A 1 107 ? -2.719 -8.276 -3.780 1.00 98.38 107 PHE A CA 1
ATOM 896 C C . PHE A 1 107 ? -3.830 -8.227 -4.838 1.00 98.38 107 PHE A C 1
ATOM 898 O O . PHE A 1 107 ? -3.573 -8.209 -6.042 1.00 98.38 107 PHE A O 1
ATOM 905 N N . ASN A 1 108 ? -5.086 -8.191 -4.389 1.00 97.06 108 ASN A N 1
ATOM 906 C CA . ASN A 1 108 ? -6.257 -8.101 -5.256 1.00 97.06 108 ASN A CA 1
ATOM 907 C C . ASN A 1 108 ? -6.903 -6.724 -5.112 1.00 97.06 108 ASN A C 1
ATOM 909 O O . ASN A 1 108 ? -7.630 -6.490 -4.154 1.00 97.06 108 ASN A O 1
ATOM 913 N N . ARG A 1 109 ? -6.728 -5.847 -6.104 1.00 96.25 109 ARG A N 1
ATOM 914 C CA . ARG A 1 109 ? -7.287 -4.483 -6.078 1.00 96.25 109 ARG A CA 1
ATOM 915 C C . ARG A 1 109 ? -8.796 -4.399 -5.883 1.00 96.25 109 ARG A C 1
ATOM 917 O O . ARG A 1 109 ? -9.284 -3.394 -5.389 1.00 96.25 109 ARG A O 1
ATOM 924 N N . ASN A 1 110 ? -9.541 -5.435 -6.264 1.00 96.81 110 ASN A N 1
ATOM 925 C CA . ASN A 1 110 ? -11.001 -5.415 -6.156 1.00 96.81 110 ASN A CA 1
ATOM 926 C C . ASN A 1 110 ? -11.503 -5.431 -4.703 1.00 96.81 110 ASN A C 1
ATOM 928 O O . ASN A 1 110 ? -12.709 -5.343 -4.501 1.00 96.81 110 ASN A O 1
ATOM 932 N N . ILE A 1 111 ? -10.612 -5.608 -3.720 1.00 97.19 111 ILE A N 1
ATOM 933 C CA . ILE A 1 111 ? -10.968 -5.505 -2.301 1.00 97.19 111 ILE A CA 1
ATOM 934 C C . ILE A 1 111 ? -11.011 -4.056 -1.809 1.00 97.19 111 ILE A C 1
ATOM 936 O O . ILE A 1 111 ? -11.564 -3.835 -0.748 1.00 97.19 111 ILE A O 1
ATOM 940 N N . ILE A 1 112 ? -10.430 -3.105 -2.552 1.00 97.88 112 ILE A N 1
ATOM 941 C CA . ILE A 1 112 ? -10.366 -1.696 -2.151 1.00 97.88 112 ILE A CA 1
ATOM 942 C C . ILE A 1 112 ? -11.755 -1.076 -2.273 1.00 97.88 112 ILE A C 1
ATOM 944 O O . ILE A 1 112 ? -12.312 -1.014 -3.374 1.00 97.88 112 ILE A O 1
ATOM 948 N N . ASP A 1 113 ? -12.276 -0.550 -1.171 1.00 97.62 113 ASP A N 1
ATOM 949 C CA . ASP A 1 113 ? -13.504 0.235 -1.166 1.00 97.62 113 ASP A CA 1
ATOM 950 C C . ASP A 1 113 ? -13.449 1.440 -0.206 1.00 97.62 113 ASP A C 1
ATOM 952 O O . ASP A 1 113 ? -12.424 1.761 0.391 1.00 97.62 113 ASP A O 1
ATOM 956 N N . VAL A 1 114 ? -14.552 2.188 -0.123 1.00 97.75 114 VAL A N 1
ATOM 957 C CA . VAL A 1 114 ? -14.646 3.417 0.685 1.00 97.75 114 VAL A CA 1
ATOM 958 C C . VAL A 1 114 ? -14.770 3.161 2.190 1.00 97.75 114 VAL A C 1
ATOM 960 O O . VAL A 1 114 ? -14.733 4.114 2.968 1.00 97.75 114 VAL A O 1
ATOM 963 N N . GLU A 1 115 ? -14.950 1.913 2.628 1.00 97.38 115 GLU A N 1
ATOM 964 C CA . GLU A 1 115 ? -14.900 1.553 4.047 1.00 97.38 115 GLU A CA 1
ATOM 965 C C . GLU A 1 115 ? -13.459 1.405 4.551 1.00 97.38 115 GLU A C 1
ATOM 967 O O . GLU A 1 115 ? -13.214 1.575 5.748 1.00 97.38 115 GLU A O 1
ATOM 972 N N . ASP A 1 116 ? -12.511 1.199 3.636 1.00 98.31 116 ASP A N 1
ATOM 973 C CA . ASP A 1 116 ? -11.095 1.034 3.932 1.00 98.31 116 ASP A CA 1
ATOM 974 C C . ASP A 1 116 ? -10.375 2.340 4.250 1.00 98.31 116 ASP A C 1
ATOM 976 O O . ASP A 1 116 ? -10.882 3.456 4.083 1.00 98.31 116 ASP A O 1
ATOM 980 N N . TYR A 1 117 ? -9.139 2.190 4.723 1.00 98.62 117 TYR A N 1
ATOM 981 C CA . TYR A 1 117 ? -8.294 3.307 5.098 1.00 98.62 117 TYR A CA 1
ATOM 982 C C . TYR A 1 117 ? -6.959 3.260 4.375 1.00 98.62 117 TYR A C 1
ATOM 984 O O . TYR A 1 117 ? -6.370 2.199 4.180 1.00 98.62 117 TYR A O 1
ATOM 992 N N . ILE A 1 118 ? -6.446 4.434 4.022 1.00 98.38 118 ILE A N 1
ATOM 993 C CA . ILE A 1 118 ? -5.196 4.549 3.293 1.00 98.38 118 ILE A CA 1
ATOM 994 C C . ILE A 1 118 ? -4.299 5.658 3.833 1.00 98.38 118 ILE A C 1
ATOM 996 O O . ILE A 1 118 ? -4.754 6.704 4.304 1.00 98.38 118 ILE A O 1
ATOM 1000 N N . TYR A 1 119 ? -2.997 5.430 3.732 1.00 98.44 119 TYR A N 1
ATOM 1001 C CA . TYR A 1 119 ? -1.971 6.453 3.836 1.00 98.44 119 TYR A CA 1
ATOM 1002 C C . TYR A 1 119 ? -0.986 6.289 2.677 1.00 98.44 119 TYR A C 1
ATOM 1004 O O . TYR A 1 119 ? -0.412 5.216 2.500 1.00 98.44 119 TYR A O 1
ATOM 1012 N N . ILE A 1 120 ? -0.796 7.355 1.896 1.00 97.94 120 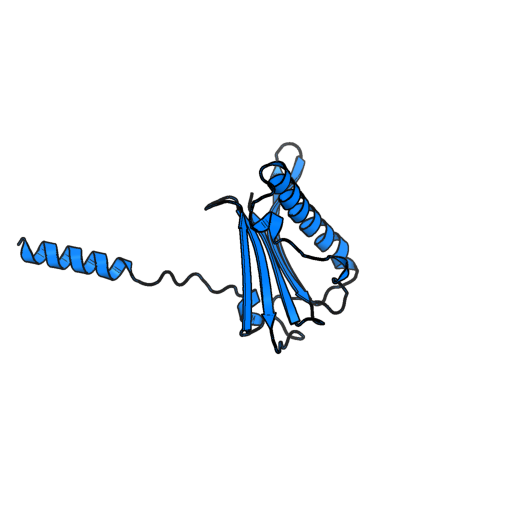ILE A N 1
ATOM 1013 C CA . ILE A 1 120 ? 0.203 7.424 0.826 1.00 97.94 120 ILE A CA 1
ATOM 1014 C C . ILE A 1 120 ? 1.199 8.522 1.183 1.00 97.94 120 ILE A C 1
ATOM 1016 O O . ILE A 1 120 ? 0.819 9.667 1.446 1.00 97.94 120 ILE A O 1
ATOM 1020 N N . ARG A 1 121 ? 2.482 8.172 1.170 1.00 97.00 121 ARG A N 1
ATOM 1021 C CA . ARG A 1 121 ? 3.595 9.117 1.198 1.00 97.00 121 ARG A CA 1
ATOM 1022 C C . ARG A 1 121 ? 4.385 8.913 -0.077 1.00 97.00 121 ARG A C 1
ATOM 1024 O O . ARG A 1 121 ? 4.953 7.845 -0.240 1.00 97.00 121 ARG A O 1
ATOM 1031 N N . SER A 1 122 ? 4.449 9.915 -0.940 1.00 96.75 122 SER A N 1
ATOM 1032 C CA . SER A 1 122 ? 5.157 9.811 -2.214 1.00 96.75 122 SER A CA 1
ATOM 1033 C C . SER A 1 122 ? 6.008 11.037 -2.516 1.00 96.75 122 SER A C 1
ATOM 1035 O O . SER A 1 122 ? 5.739 12.147 -2.051 1.00 96.75 122 SER A O 1
ATOM 1037 N N . GLU A 1 123 ? 7.059 10.801 -3.290 1.00 95.56 123 GLU A N 1
ATOM 1038 C CA . GLU A 1 123 ? 7.943 11.793 -3.874 1.00 95.56 123 GLU A CA 1
ATOM 1039 C C . GLU A 1 123 ? 7.928 11.630 -5.395 1.00 95.56 123 GLU A C 1
ATOM 1041 O O . GLU A 1 123 ? 8.090 10.529 -5.930 1.00 95.56 123 GLU A O 1
ATOM 1046 N N . GLU A 1 124 ? 7.745 12.752 -6.087 1.00 95.06 124 GLU A N 1
ATOM 1047 C CA . GLU A 1 124 ? 7.859 12.844 -7.536 1.00 95.06 124 GLU A CA 1
ATOM 1048 C C . GLU A 1 124 ? 9.047 13.714 -7.911 1.00 95.06 124 GLU A C 1
ATOM 1050 O O . GLU A 1 124 ? 9.288 14.764 -7.309 1.00 95.06 124 GLU A O 1
ATOM 1055 N N . HIS A 1 125 ? 9.743 13.316 -8.969 1.00 93.69 125 HIS A N 1
ATOM 1056 C CA . HIS A 1 125 ? 10.790 14.122 -9.569 1.00 93.69 125 HIS A CA 1
ATOM 1057 C C . HIS A 1 125 ? 10.383 14.554 -10.971 1.00 93.69 125 HIS A C 1
ATOM 1059 O O . HIS A 1 125 ? 9.814 13.768 -11.726 1.00 93.69 125 HIS A O 1
ATOM 1065 N N . THR A 1 126 ? 10.683 15.808 -11.316 1.00 95.81 126 THR A N 1
ATOM 1066 C CA . THR A 1 126 ? 10.541 16.328 -12.680 1.00 95.81 126 THR A CA 1
ATOM 1067 C C . THR A 1 126 ? 11.920 16.665 -13.228 1.00 95.81 126 THR A C 1
ATOM 1069 O O . THR A 1 126 ? 12.602 17.522 -12.666 1.00 95.81 126 THR A O 1
ATOM 1072 N N . TRP A 1 127 ? 12.322 15.994 -14.306 1.00 94.69 127 TRP A N 1
ATOM 1073 C CA . TRP A 1 127 ? 13.606 16.216 -14.972 1.00 94.69 127 TRP A CA 1
ATOM 1074 C C . TRP A 1 127 ? 13.562 17.453 -15.884 1.00 94.69 127 TRP A C 1
ATOM 1076 O O . TRP A 1 127 ? 12.498 17.990 -16.196 1.00 94.69 127 TRP A O 1
ATOM 1086 N N . ASP A 1 128 ? 14.734 17.902 -16.345 1.00 96.25 128 ASP A N 1
ATOM 1087 C CA . ASP A 1 128 ? 14.886 19.094 -17.198 1.00 96.25 128 ASP A CA 1
ATOM 1088 C C . ASP A 1 128 ? 14.125 19.004 -18.537 1.00 96.25 128 ASP A C 1
ATOM 1090 O O . ASP A 1 128 ? 13.825 20.028 -19.155 1.00 96.25 128 ASP A O 1
ATOM 1094 N N . ASP A 1 129 ? 13.807 17.793 -19.000 1.00 95.69 129 ASP A N 1
ATOM 1095 C CA . ASP A 1 129 ? 13.014 17.542 -20.208 1.00 95.69 129 ASP A CA 1
ATOM 1096 C C . ASP A 1 129 ? 11.492 17.627 -19.975 1.00 95.69 129 ASP A C 1
ATOM 1098 O O . ASP A 1 129 ? 10.712 17.504 -20.923 1.00 95.69 129 ASP A O 1
ATOM 1102 N N . GLY A 1 130 ? 11.069 17.886 -18.734 1.00 94.75 130 GLY A N 1
ATOM 1103 C CA . GLY A 1 130 ? 9.672 17.994 -18.325 1.00 94.75 130 GLY A CA 1
ATOM 1104 C C . GLY A 1 130 ? 8.991 16.654 -18.047 1.00 94.75 130 GLY A C 1
ATOM 1105 O O . GLY A 1 130 ? 7.785 16.644 -17.801 1.00 94.75 130 GLY A O 1
ATOM 1106 N N . PHE A 1 131 ? 9.717 15.533 -18.087 1.00 92.25 131 PHE A N 1
ATOM 1107 C CA . PHE A 1 131 ? 9.191 14.247 -17.640 1.00 92.25 131 PHE A CA 1
ATOM 1108 C C . PHE A 1 131 ? 9.022 14.257 -16.115 1.00 92.25 131 PHE A C 1
ATOM 1110 O O . PHE A 1 131 ? 9.906 14.738 -15.412 1.00 92.25 131 PHE A O 1
ATOM 1117 N N . THR A 1 132 ? 7.908 13.723 -15.603 1.00 93.31 132 THR A N 1
ATOM 1118 C CA . THR A 1 132 ? 7.636 13.584 -14.161 1.00 93.31 132 THR A CA 1
ATOM 1119 C C . THR A 1 132 ? 7.337 12.125 -13.841 1.00 93.31 132 THR A C 1
ATOM 1121 O O . THR A 1 132 ? 6.537 11.501 -14.540 1.00 93.31 132 THR A O 1
ATOM 1124 N N . SER A 1 133 ? 7.949 11.588 -12.785 1.00 92.62 133 SER A N 1
ATOM 1125 C CA . SER A 1 133 ? 7.715 10.217 -12.316 1.00 92.62 133 SER A CA 1
ATOM 1126 C C . SER A 1 133 ? 7.747 10.136 -10.796 1.00 92.62 133 SER A C 1
ATOM 1128 O O . SER A 1 133 ? 8.413 10.941 -10.141 1.00 92.62 133 SER A O 1
ATOM 1130 N N . LEU A 1 134 ? 7.071 9.119 -10.259 1.00 93.81 134 LEU A N 1
ATOM 1131 C CA . LEU A 1 134 ? 7.279 8.651 -8.894 1.00 93.81 134 LEU A CA 1
ATOM 1132 C C . LEU A 1 134 ? 8.723 8.147 -8.766 1.00 93.81 134 LEU A C 1
ATOM 1134 O O . LEU A 1 134 ? 9.187 7.406 -9.635 1.00 93.81 134 LEU A O 1
ATOM 1138 N N . VAL A 1 135 ? 9.421 8.584 -7.718 1.00 93.81 135 VAL A N 1
ATOM 1139 C CA . VAL A 1 135 ? 10.797 8.148 -7.400 1.00 93.81 135 VAL A CA 1
ATOM 1140 C C . VAL A 1 135 ? 10.869 7.394 -6.076 1.00 93.81 135 VAL A C 1
ATOM 1142 O O . VAL A 1 135 ? 11.696 6.505 -5.908 1.00 93.81 135 VAL A O 1
ATOM 1145 N N . SER A 1 136 ? 9.974 7.715 -5.141 1.00 95.56 136 SER A N 1
ATOM 1146 C CA . SER A 1 136 ? 9.882 7.017 -3.864 1.00 95.56 136 SER A CA 1
ATOM 1147 C C . SER A 1 136 ? 8.464 7.081 -3.330 1.00 95.56 136 SER A C 1
ATOM 1149 O O . SER A 1 136 ? 7.831 8.136 -3.406 1.00 95.56 136 SER A O 1
ATOM 1151 N N . TYR A 1 137 ? 7.945 5.987 -2.785 1.00 97.31 137 TYR A N 1
ATOM 1152 C CA . TYR A 1 137 ? 6.673 6.014 -2.080 1.00 97.31 137 TYR A CA 1
ATOM 1153 C C . TYR A 1 137 ? 6.483 4.865 -1.093 1.00 97.31 137 TYR A C 1
ATOM 1155 O O . TYR A 1 137 ? 7.051 3.783 -1.218 1.00 97.31 137 TYR A O 1
ATOM 1163 N N . ASP A 1 138 ? 5.591 5.117 -0.141 1.00 97.88 138 ASP A N 1
ATOM 1164 C CA . ASP A 1 138 ? 4.989 4.138 0.745 1.00 97.88 138 ASP A CA 1
ATOM 1165 C C . ASP A 1 138 ? 3.467 4.218 0.633 1.00 97.88 138 ASP A C 1
ATOM 1167 O O . ASP A 1 138 ? 2.884 5.303 0.735 1.00 97.88 138 ASP A O 1
ATOM 1171 N N . ILE A 1 139 ? 2.825 3.065 0.490 1.00 98.44 139 ILE A N 1
ATOM 1172 C CA . ILE A 1 139 ? 1.372 2.916 0.530 1.00 98.44 139 ILE A CA 1
ATOM 1173 C C . ILE A 1 139 ? 1.039 1.972 1.676 1.00 98.44 139 ILE A C 1
ATOM 1175 O O . ILE A 1 139 ? 1.527 0.845 1.722 1.00 98.44 139 ILE A O 1
ATOM 1179 N N . TYR A 1 140 ? 0.171 2.423 2.571 1.00 98.62 140 TYR A N 1
ATOM 1180 C CA . TYR A 1 140 ? -0.416 1.614 3.628 1.00 98.62 140 TYR A CA 1
ATOM 1181 C C . TYR A 1 140 ? -1.908 1.564 3.363 1.00 98.62 140 TYR A C 1
ATOM 1183 O O . TYR A 1 140 ? -2.587 2.582 3.488 1.00 98.62 140 TYR A O 1
ATOM 1191 N N . PHE A 1 141 ? -2.405 0.398 2.979 1.00 98.69 141 PHE A N 1
ATOM 1192 C CA . PHE A 1 141 ? -3.815 0.153 2.718 1.00 98.69 141 PHE A CA 1
ATOM 1193 C C . PHE A 1 141 ? -4.347 -0.808 3.780 1.00 98.69 141 PHE A C 1
ATOM 1195 O O . PHE A 1 141 ? -3.864 -1.932 3.895 1.00 98.69 141 PHE A O 1
ATOM 1202 N N . PHE A 1 142 ? -5.301 -0.357 4.585 1.00 98.56 142 PHE A N 1
ATOM 1203 C CA . PHE A 1 142 ? -5.911 -1.147 5.645 1.00 98.56 142 PHE A CA 1
ATOM 1204 C C . PHE A 1 142 ? -7.318 -1.581 5.236 1.00 98.56 142 PHE A C 1
ATOM 1206 O O . PHE A 1 142 ? -8.234 -0.759 5.211 1.00 98.56 142 PHE A O 1
ATOM 1213 N N . ASP A 1 143 ? -7.445 -2.878 4.958 1.00 98.44 143 ASP A N 1
ATOM 1214 C CA . ASP A 1 143 ? -8.696 -3.578 4.669 1.00 98.44 143 ASP A CA 1
ATOM 1215 C C . ASP A 1 143 ? -9.440 -3.838 5.983 1.00 98.44 143 ASP A C 1
ATOM 1217 O O . ASP A 1 143 ? -8.983 -4.605 6.846 1.00 98.44 143 ASP A O 1
ATOM 1221 N N . THR A 1 144 ? -10.582 -3.178 6.153 1.00 97.44 144 THR A N 1
ATOM 1222 C CA . THR A 1 144 ? -11.357 -3.237 7.403 1.00 97.44 144 THR A CA 1
ATOM 1223 C C . THR A 1 144 ? -12.127 -4.547 7.582 1.00 97.44 144 THR A C 1
ATOM 1225 O O . THR A 1 144 ? -12.452 -4.934 8.706 1.00 97.44 144 THR A O 1
ATOM 1228 N N . GLN A 1 145 ? -12.384 -5.262 6.492 1.00 96.94 145 GLN A N 1
ATOM 1229 C CA . GLN A 1 145 ? -13.188 -6.468 6.399 1.00 96.94 145 GLN A CA 1
ATOM 1230 C C . GLN A 1 145 ? -12.348 -7.674 6.827 1.00 96.94 145 GLN A C 1
ATOM 1232 O O . GLN A 1 145 ? -12.851 -8.571 7.510 1.00 96.94 145 GLN A O 1
ATOM 1237 N N . THR A 1 146 ? -11.064 -7.692 6.454 1.00 97.38 146 THR A N 1
ATOM 1238 C CA . THR A 1 146 ? -10.118 -8.749 6.845 1.00 97.38 146 THR A CA 1
ATOM 1239 C C . THR A 1 146 ? -9.184 -8.361 7.989 1.00 97.38 146 THR A C 1
ATOM 1241 O O . THR A 1 146 ? -8.482 -9.232 8.502 1.00 97.38 146 THR A O 1
ATOM 1244 N N . LEU A 1 147 ? -9.190 -7.091 8.415 1.00 97.81 147 LEU A N 1
ATOM 1245 C CA . LEU A 1 147 ? -8.253 -6.528 9.396 1.00 97.81 147 LEU A CA 1
ATOM 1246 C C . LEU A 1 147 ? -6.789 -6.748 8.983 1.00 97.81 147 LEU A C 1
ATOM 1248 O O . LEU A 1 147 ? -5.939 -7.121 9.798 1.00 97.81 147 LEU A O 1
ATOM 1252 N N . THR A 1 148 ? -6.505 -6.514 7.702 1.00 98.56 148 THR A N 1
ATOM 1253 C CA . THR A 1 148 ? -5.173 -6.682 7.112 1.00 98.56 148 THR A CA 1
ATOM 1254 C C . THR A 1 148 ? -4.650 -5.340 6.625 1.00 98.56 148 THR A C 1
ATOM 1256 O O . THR A 1 148 ? -5.304 -4.665 5.834 1.00 98.56 148 THR A O 1
ATOM 1259 N N . LEU A 1 149 ? -3.443 -4.967 7.052 1.00 98.62 149 LEU A N 1
ATOM 1260 C CA . LEU A 1 149 ? -2.708 -3.876 6.419 1.00 98.62 149 LEU A CA 1
ATOM 1261 C C . LEU A 1 149 ? -1.803 -4.435 5.329 1.00 98.62 149 LEU A C 1
ATOM 1263 O O . LEU A 1 149 ? -0.930 -5.252 5.612 1.00 98.62 149 LEU A O 1
ATOM 1267 N N . TYR A 1 150 ? -1.975 -3.943 4.112 1.00 98.75 150 TYR A N 1
ATOM 1268 C CA . TYR A 1 150 ? -1.079 -4.154 2.989 1.00 98.75 150 TYR A CA 1
ATOM 1269 C C . TYR A 1 15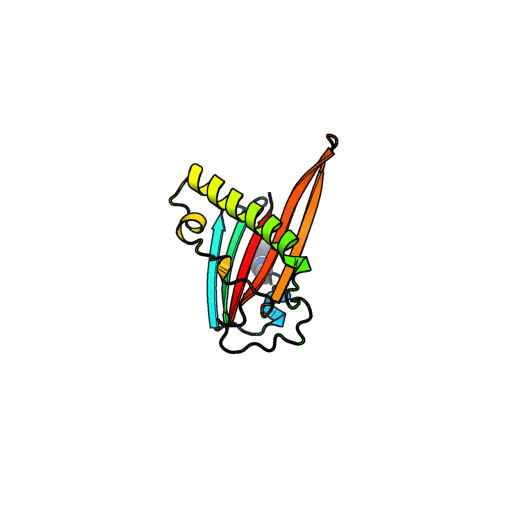0 ? -0.124 -2.967 2.891 1.00 98.75 150 TYR A C 1
ATOM 1271 O O . TYR A 1 150 ? -0.549 -1.810 2.904 1.00 98.75 150 TYR A O 1
ATOM 1279 N N . TYR A 1 151 ? 1.166 -3.265 2.809 1.00 98.62 151 TYR A N 1
ATOM 1280 C CA . TYR A 1 151 ? 2.230 -2.285 2.664 1.00 98.62 151 TYR A CA 1
ATOM 1281 C C . TYR A 1 151 ? 2.930 -2.478 1.325 1.00 98.62 151 TYR A C 1
ATOM 1283 O O . TYR A 1 151 ? 3.288 -3.603 0.967 1.00 98.62 151 TYR A O 1
ATOM 1291 N N . PHE A 1 152 ? 3.130 -1.372 0.618 1.00 98.44 152 PHE A N 1
ATOM 1292 C CA . PHE A 1 152 ? 3.848 -1.317 -0.645 1.00 98.44 152 PHE A CA 1
ATOM 1293 C C . PHE A 1 152 ? 4.897 -0.219 -0.538 1.00 98.44 152 PHE A C 1
ATOM 1295 O O . PHE A 1 152 ? 4.553 0.937 -0.284 1.00 98.44 152 PHE A O 1
ATOM 1302 N N . HIS A 1 153 ? 6.154 -0.579 -0.752 1.00 97.44 153 HIS A N 1
ATOM 1303 C CA . HIS A 1 153 ? 7.258 0.364 -0.834 1.00 97.44 153 HIS A CA 1
ATOM 1304 C C . HIS A 1 153 ? 7.853 0.340 -2.223 1.00 97.44 153 HIS A C 1
ATOM 1306 O O . HIS A 1 153 ? 8.025 -0.734 -2.803 1.00 97.44 153 HIS A O 1
ATOM 1312 N N . ASN A 1 154 ? 8.257 1.501 -2.708 1.00 96.31 154 ASN A N 1
ATOM 1313 C CA . ASN A 1 154 ? 9.146 1.557 -3.845 1.00 96.31 154 ASN A CA 1
ATOM 1314 C C . ASN A 1 154 ? 10.115 2.723 -3.705 1.00 96.31 154 ASN A C 1
ATOM 1316 O O . ASN A 1 154 ? 9.699 3.824 -3.351 1.00 96.31 154 ASN A O 1
ATOM 1320 N N . ASN A 1 155 ? 11.383 2.482 -4.012 1.00 93.56 155 ASN A N 1
ATOM 1321 C CA . ASN A 1 155 ? 12.418 3.502 -4.110 1.00 93.56 155 ASN A CA 1
ATOM 1322 C C . ASN A 1 155 ? 13.381 3.118 -5.232 1.00 93.56 155 ASN A C 1
ATOM 1324 O O . ASN A 1 155 ? 13.929 2.015 -5.191 1.00 93.56 155 ASN A O 1
ATOM 1328 N N . ILE A 1 156 ? 13.534 3.984 -6.240 1.00 80.38 156 ILE A N 1
ATOM 1329 C CA . ILE A 1 156 ? 14.198 3.663 -7.519 1.00 80.38 156 ILE A CA 1
ATOM 1330 C C . ILE A 1 156 ? 14.991 4.852 -8.055 1.00 80.38 156 ILE A C 1
ATOM 1332 O O . ILE A 1 156 ? 14.528 6.000 -7.874 1.00 80.38 156 ILE A O 1
#

Secondary structure (DSSP, 8-state):
-HHHHHHHHHHHHHHTTS---PPPPHHHHHT---SEEEEEEEE-SSSEEEEEEEE-S----TT-SS-EE--TTTHHHHHHHHHHHHHHHHHHHHH-TT-HHHHH----GGG--TTSEEEEEEEEEE-TTS-EEEEEEEEEEEETTTTEEEEEEEE-